Protein AF-A0A125Y9Q0-F1 (afdb_monomer_lite)

Sequence (85 aa):
MAVGFKVDIFFYETGNPDFLYSFFSTMSYHTESECWGTKYPLLMKNLYFDKLRWEDTEEVLQNVEEIRKILREEVTVNAYTRRFL

InterPro domains:
  IPR028185 Immunity protein 70 [PF15601] (5-74)

Foldseek 3Di:
DWDFFDDPPDTGTPGDPVVVVVVQVVLCVQPPVDDQCPPPVQVRPARPPHHHDPVCVVVNVVVVVVSVVSVVVVVVVVVVVVVVD

pLDDT: mean 80.44, std 10.38, range [47.53, 91.44]

Secondary structure (DSSP, 8-state):
--EEEEETTEEEEEE-HHHHHHHHHHHHHHH-SS-TTSS-HIIIIIIHHS---GGGHHHHHHHHHHHHHHHHHHHHHHHHHTT--

Organism: Bacillus cereus (strain 03BB102) (NCBI:txid572264)

Radius of gyration: 14.96 Å; chains: 1; bounding box: 29×28×47 Å

Structure (mmCIF, N/CA/C/O backbone):
data_AF-A0A125Y9Q0-F1
#
_entry.id   AF-A0A125Y9Q0-F1
#
loop_
_atom_site.group_PDB
_atom_site.id
_atom_site.type_symbol
_atom_site.label_atom_id
_atom_site.label_alt_id
_atom_site.label_comp_id
_atom_site.label_asym_id
_atom_site.label_entity_id
_atom_site.label_seq_id
_atom_site.pdbx_PDB_ins_code
_atom_site.Cartn_x
_atom_site.Cartn_y
_atom_site.Cartn_z
_atom_site.occupancy
_atom_site.B_iso_or_equiv
_atom_site.auth_seq_id
_atom_site.auth_comp_id
_atom_site.auth_asym_id
_atom_site.auth_atom_id
_atom_site.pdbx_PDB_model_num
ATOM 1 N N . MET A 1 1 ? 13.697 -14.853 -9.250 1.00 67.50 1 MET A N 1
ATOM 2 C CA . MET A 1 1 ? 12.790 -14.452 -10.346 1.00 67.50 1 MET A CA 1
ATOM 3 C C . MET A 1 1 ? 12.419 -13.008 -10.113 1.00 67.50 1 MET A C 1
ATOM 5 O O . MET A 1 1 ? 12.138 -12.667 -8.973 1.00 67.50 1 MET A O 1
ATOM 9 N N . ALA A 1 2 ? 12.491 -12.182 -11.148 1.00 74.50 2 ALA A N 1
ATOM 10 C CA . ALA A 1 2 ? 12.109 -10.786 -11.055 1.00 74.50 2 ALA A CA 1
ATOM 11 C C . ALA A 1 2 ? 10.583 -10.654 -10.969 1.00 74.50 2 ALA A C 1
ATOM 13 O O . ALA A 1 2 ? 9.864 -11.346 -11.693 1.00 74.50 2 ALA A O 1
ATOM 14 N N . VAL A 1 3 ? 10.100 -9.793 -10.078 1.00 84.06 3 VAL A N 1
ATOM 15 C CA . VAL A 1 3 ? 8.681 -9.427 -9.963 1.00 84.06 3 VAL A CA 1
ATOM 16 C C . VAL A 1 3 ? 8.516 -7.979 -10.404 1.00 84.06 3 VAL A C 1
ATOM 18 O O . VAL A 1 3 ? 9.476 -7.208 -10.389 1.00 84.06 3 VAL A O 1
ATOM 21 N N . GLY A 1 4 ? 7.325 -7.627 -10.874 1.00 85.81 4 GLY A N 1
ATOM 22 C CA . GLY A 1 4 ? 7.055 -6.313 -11.425 1.00 85.81 4 GLY A CA 1
ATOM 23 C C . GLY A 1 4 ? 5.591 -6.101 -11.777 1.00 85.81 4 GLY A C 1
ATOM 24 O O . GLY A 1 4 ? 4.778 -7.023 -11.703 1.00 85.81 4 GLY A O 1
ATOM 25 N N . PHE A 1 5 ? 5.271 -4.877 -12.183 1.00 86.81 5 PHE A N 1
ATOM 26 C CA . PHE A 1 5 ? 3.932 -4.485 -12.600 1.00 86.81 5 PHE A CA 1
ATOM 27 C C . PHE A 1 5 ? 3.817 -4.515 -14.116 1.00 86.81 5 PHE A C 1
ATOM 29 O O . PHE A 1 5 ? 4.608 -3.893 -14.826 1.00 86.81 5 PHE A O 1
ATOM 36 N N . LYS A 1 6 ? 2.800 -5.211 -14.623 1.00 86.38 6 LYS A N 1
ATOM 37 C CA . LYS A 1 6 ? 2.445 -5.151 -16.038 1.00 86.38 6 LYS A CA 1
ATOM 38 C C . LYS A 1 6 ? 1.404 -4.057 -16.249 1.00 86.38 6 LYS A C 1
ATOM 40 O O . LYS A 1 6 ? 0.278 -4.190 -15.778 1.00 86.38 6 LYS A O 1
ATOM 45 N N . VAL A 1 7 ? 1.774 -3.010 -16.977 1.00 85.69 7 VAL A N 1
ATOM 46 C CA . VAL A 1 7 ? 0.873 -1.927 -17.378 1.00 85.69 7 VAL A CA 1
ATOM 47 C C . VAL A 1 7 ? 0.712 -2.008 -18.887 1.00 85.69 7 VAL A C 1
ATOM 49 O O . VAL A 1 7 ? 1.640 -1.710 -19.637 1.00 85.69 7 VAL A O 1
ATOM 52 N N . ASP A 1 8 ? -0.465 -2.454 -19.320 1.00 84.00 8 ASP A N 1
ATOM 53 C CA . ASP A 1 8 ? -0.775 -2.714 -20.726 1.00 84.00 8 ASP A CA 1
ATOM 54 C C . ASP A 1 8 ? 0.251 -3.676 -21.373 1.00 84.00 8 ASP A C 1
ATOM 56 O O . ASP A 1 8 ? 0.300 -4.865 -21.026 1.00 84.00 8 ASP A O 1
ATOM 60 N N . ILE A 1 9 ? 1.117 -3.171 -22.255 1.00 86.75 9 ILE A N 1
ATOM 61 C CA . ILE A 1 9 ? 2.189 -3.930 -22.919 1.00 86.75 9 ILE A CA 1
ATOM 62 C C . ILE A 1 9 ? 3.563 -3.781 -22.249 1.00 86.75 9 ILE A C 1
ATOM 64 O O . ILE A 1 9 ? 4.502 -4.484 -22.623 1.00 86.75 9 ILE A O 1
ATOM 68 N N . PHE A 1 10 ? 3.692 -2.898 -21.258 1.00 87.06 10 PHE A N 1
ATOM 69 C CA . PHE A 1 10 ? 4.946 -2.626 -20.560 1.00 87.06 10 PHE A CA 1
ATOM 70 C C . PHE A 1 10 ? 5.047 -3.427 -19.264 1.00 87.06 10 PHE A C 1
ATOM 72 O O . PHE A 1 10 ? 4.073 -3.584 -18.529 1.00 87.06 10 PHE A O 1
ATOM 79 N N . PHE A 1 11 ? 6.247 -3.923 -18.970 1.00 87.88 11 PHE A N 1
ATOM 80 C CA . PHE A 1 11 ? 6.556 -4.587 -17.709 1.00 87.88 11 PHE A CA 1
ATOM 81 C C . PHE A 1 11 ? 7.580 -3.759 -16.938 1.00 87.88 11 PHE A C 1
ATOM 83 O O . PHE A 1 11 ? 8.696 -3.543 -17.408 1.00 87.88 11 PHE A O 1
ATOM 90 N N . TYR A 1 12 ? 7.184 -3.294 -15.759 1.00 86.94 12 TYR A N 1
ATOM 91 C CA . TYR A 1 12 ? 8.014 -2.523 -14.847 1.00 86.94 12 TYR A CA 1
ATOM 92 C C . TYR A 1 12 ? 8.556 -3.447 -13.771 1.00 86.94 12 TYR A C 1
ATOM 94 O O . TYR A 1 12 ? 7.842 -3.818 -12.841 1.00 86.94 12 TYR A O 1
ATOM 102 N N . GLU A 1 13 ? 9.819 -3.831 -13.908 1.00 87.25 13 GLU A N 1
ATOM 103 C CA . GLU A 1 13 ? 10.489 -4.680 -12.934 1.00 87.25 13 GLU A CA 1
ATOM 104 C C . GLU A 1 13 ? 10.741 -3.922 -11.622 1.00 87.25 13 GLU A C 1
ATOM 106 O O . GLU A 1 13 ? 11.329 -2.843 -11.609 1.00 87.25 13 GLU A O 1
ATOM 111 N N . THR A 1 14 ? 10.311 -4.510 -10.506 1.00 82.25 14 THR A N 1
ATOM 112 C CA . THR A 1 14 ? 10.572 -4.011 -9.147 1.00 82.25 14 THR A CA 1
ATOM 113 C C . THR A 1 14 ? 11.747 -4.729 -8.483 1.00 82.25 14 THR A C 1
ATOM 115 O O . THR A 1 14 ? 12.223 -4.300 -7.436 1.00 82.25 14 THR A O 1
ATOM 118 N N . GLY A 1 15 ? 12.216 -5.835 -9.069 1.00 85.00 15 GLY A N 1
ATOM 119 C CA . GLY A 1 15 ? 13.334 -6.632 -8.573 1.00 85.00 15 GLY A CA 1
ATOM 120 C C . GLY A 1 15 ? 12.868 -7.849 -7.774 1.00 85.00 15 GLY A C 1
ATOM 121 O O . GLY A 1 15 ? 12.240 -8.752 -8.328 1.00 85.00 15 GLY A O 1
ATOM 122 N N . ASN A 1 16 ? 13.204 -7.910 -6.480 1.00 85.69 16 ASN A N 1
ATOM 123 C CA . ASN A 1 16 ? 12.964 -9.098 -5.653 1.00 85.69 16 ASN A CA 1
ATOM 124 C C . ASN A 1 16 ? 11.488 -9.190 -5.177 1.00 85.69 16 ASN A C 1
ATOM 126 O O . ASN A 1 16 ? 10.987 -8.213 -4.616 1.00 85.69 16 ASN A O 1
ATOM 130 N N . PRO A 1 17 ? 10.800 -10.345 -5.320 1.00 83.75 17 PRO A N 1
ATOM 131 C CA . PRO A 1 17 ? 9.494 -10.598 -4.692 1.00 83.75 17 PRO A CA 1
ATOM 132 C C . PRO A 1 17 ? 9.437 -10.236 -3.202 1.00 83.75 17 PRO A C 1
ATOM 134 O O . PRO A 1 17 ? 8.458 -9.636 -2.757 1.00 83.75 17 PRO A O 1
ATOM 137 N N . ASP A 1 18 ? 10.492 -10.545 -2.446 1.00 85.88 18 ASP A N 1
ATOM 138 C CA . ASP A 1 18 ? 10.542 -10.302 -0.999 1.00 85.88 18 ASP A CA 1
ATOM 139 C C . ASP A 1 18 ? 10.546 -8.804 -0.672 1.00 85.88 18 ASP A C 1
ATOM 141 O O . ASP A 1 18 ? 10.008 -8.366 0.349 1.00 85.88 18 ASP A O 1
ATOM 145 N N . PHE A 1 19 ? 11.123 -7.991 -1.562 1.00 86.50 19 PHE A N 1
ATOM 146 C CA . PHE A 1 19 ? 11.092 -6.539 -1.428 1.00 86.50 19 PHE A CA 1
ATOM 147 C C . PHE A 1 19 ? 9.666 -6.017 -1.602 1.00 86.50 19 PHE A C 1
ATOM 149 O O . PHE A 1 19 ? 9.188 -5.249 -0.772 1.00 86.50 19 PHE A O 1
ATOM 156 N N . LEU A 1 20 ? 8.962 -6.482 -2.638 1.00 84.94 20 LEU A N 1
ATOM 157 C CA . LEU A 1 20 ? 7.578 -6.082 -2.873 1.00 84.94 20 LEU A CA 1
ATOM 158 C C . LEU A 1 20 ? 6.697 -6.486 -1.680 1.00 84.94 20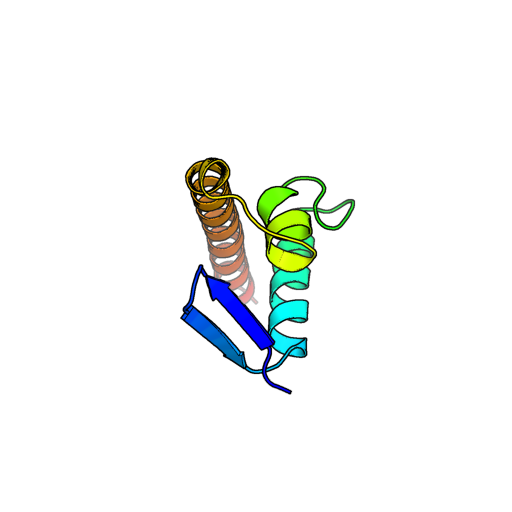 LEU A C 1
ATOM 160 O O . LEU A 1 20 ? 5.966 -5.664 -1.137 1.00 84.94 20 LEU A O 1
ATOM 164 N N . TYR A 1 21 ? 6.822 -7.730 -1.216 1.00 85.38 21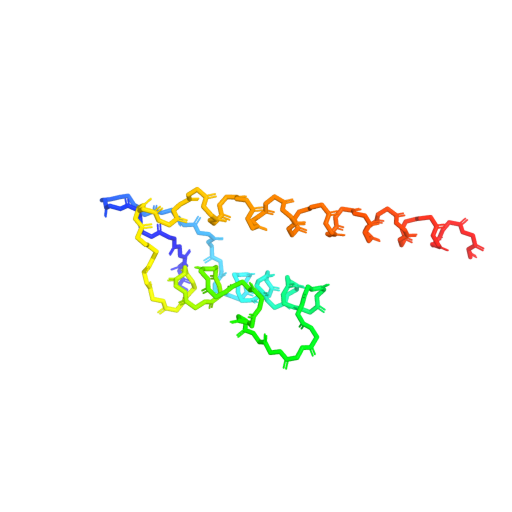 TYR A N 1
ATOM 165 C CA . TYR A 1 21 ? 6.067 -8.231 -0.068 1.00 85.38 21 TYR A CA 1
ATOM 166 C C . TYR A 1 21 ? 6.347 -7.448 1.226 1.00 85.38 21 TYR A C 1
ATOM 168 O O . TYR A 1 21 ? 5.409 -7.053 1.922 1.00 85.38 21 TYR A O 1
ATOM 176 N N . SER A 1 22 ? 7.618 -7.181 1.547 1.00 87.94 22 SER A N 1
ATOM 177 C CA . SER A 1 22 ? 7.989 -6.416 2.749 1.00 87.94 22 SER A CA 1
ATOM 178 C C . SER A 1 22 ? 7.537 -4.955 2.678 1.00 87.94 22 SER A C 1
ATOM 180 O O . SER A 1 22 ? 7.115 -4.398 3.694 1.00 87.94 22 SER A O 1
ATOM 182 N N . PHE A 1 23 ? 7.538 -4.350 1.488 1.00 85.62 23 PHE A N 1
ATOM 183 C CA . PHE A 1 23 ? 6.998 -3.012 1.262 1.00 85.62 23 PHE A CA 1
ATOM 184 C C . PHE A 1 23 ? 5.497 -2.939 1.581 1.00 85.62 23 PHE A C 1
ATOM 186 O O . PHE A 1 23 ? 5.092 -2.131 2.419 1.00 85.62 23 PHE A O 1
ATOM 193 N N . PHE A 1 24 ? 4.677 -3.820 0.993 1.00 85.12 24 PHE A N 1
ATOM 194 C CA . PHE A 1 24 ? 3.239 -3.866 1.290 1.00 85.12 24 PHE A CA 1
ATOM 195 C C . PHE A 1 24 ? 2.962 -4.224 2.754 1.00 85.12 24 PHE A C 1
ATOM 197 O O . PHE A 1 24 ? 2.130 -3.576 3.379 1.00 85.12 24 PHE A O 1
ATOM 204 N N . SER A 1 25 ? 3.730 -5.144 3.343 1.00 84.25 25 SER A N 1
ATOM 205 C CA . SER A 1 25 ? 3.601 -5.496 4.766 1.00 84.25 25 SER A CA 1
ATOM 206 C C . SER A 1 25 ? 3.887 -4.311 5.697 1.00 84.25 25 SER A C 1
ATOM 208 O O . SER A 1 25 ? 3.231 -4.143 6.723 1.00 84.25 25 SER A O 1
ATOM 210 N N . THR A 1 26 ? 4.858 -3.465 5.344 1.00 85.94 26 THR A N 1
ATOM 211 C CA . THR A 1 26 ? 5.180 -2.253 6.112 1.00 85.94 26 THR A CA 1
ATOM 212 C C . THR A 1 26 ? 4.039 -1.246 6.003 1.00 85.94 26 THR A C 1
ATOM 214 O O . THR A 1 26 ? 3.577 -0.722 7.013 1.00 85.94 26 THR A O 1
ATOM 217 N N . MET A 1 27 ? 3.519 -1.020 4.791 1.00 84.19 27 MET A N 1
ATOM 218 C CA . MET A 1 27 ? 2.354 -0.154 4.602 1.00 84.19 27 MET A CA 1
ATOM 219 C C . MET A 1 27 ? 1.147 -0.648 5.401 1.00 84.19 27 MET A C 1
ATOM 221 O O . MET A 1 27 ? 0.542 0.155 6.108 1.00 84.19 27 MET A O 1
ATOM 225 N N . SER A 1 28 ? 0.817 -1.944 5.347 1.00 84.31 28 SER A N 1
ATOM 226 C CA . SER A 1 28 ? -0.304 -2.488 6.120 1.00 84.31 28 SER A CA 1
ATOM 227 C C . SER A 1 28 ? -0.061 -2.327 7.615 1.00 84.31 28 SER A C 1
ATOM 229 O O . SER A 1 28 ? -0.940 -1.850 8.309 1.00 84.31 28 SER A O 1
ATOM 231 N N . TYR A 1 29 ? 1.144 -2.615 8.114 1.00 83.38 29 TYR A N 1
ATOM 232 C CA . TYR A 1 29 ? 1.450 -2.493 9.542 1.00 83.38 29 TYR A CA 1
ATOM 233 C C . TYR A 1 29 ? 1.195 -1.082 10.097 1.00 83.38 29 TYR A C 1
ATOM 235 O O . TYR A 1 29 ? 0.659 -0.934 11.192 1.00 83.38 29 TYR A O 1
ATOM 243 N N . HIS A 1 30 ? 1.550 -0.049 9.333 1.00 79.69 30 HIS A N 1
ATOM 244 C CA . HIS A 1 30 ? 1.427 1.344 9.769 1.00 79.69 30 HIS A CA 1
ATOM 245 C C . HIS A 1 30 ? 0.057 1.968 9.497 1.00 79.69 30 HIS A C 1
ATOM 247 O O . HIS A 1 30 ? -0.306 2.965 10.114 1.00 79.69 30 HIS A O 1
ATOM 253 N N . THR A 1 31 ? -0.715 1.411 8.566 1.00 78.06 31 THR A N 1
ATOM 254 C CA . THR A 1 31 ? -1.975 2.030 8.131 1.00 78.06 31 THR A CA 1
ATOM 255 C C . THR A 1 31 ? -3.219 1.194 8.407 1.00 78.06 31 THR A C 1
ATOM 257 O O . THR A 1 31 ? -4.322 1.738 8.432 1.00 78.06 31 THR A O 1
ATOM 260 N N . GLU A 1 32 ? -3.054 -0.106 8.642 1.00 73.44 32 GLU A N 1
ATOM 261 C CA . GLU A 1 32 ? -4.111 -1.095 8.826 1.00 73.44 32 GLU A CA 1
ATOM 262 C C . GLU A 1 32 ? -3.753 -2.029 9.994 1.00 73.44 32 GLU A C 1
ATOM 264 O O . GLU A 1 32 ? -3.058 -3.030 9.839 1.00 73.44 32 GLU A O 1
ATOM 269 N N . SER A 1 33 ? -4.271 -1.739 11.186 1.00 65.44 33 SER A N 1
ATOM 270 C CA . SER A 1 33 ? -4.027 -2.564 12.378 1.00 65.44 33 SER A CA 1
ATOM 271 C C . SER A 1 33 ? -4.761 -3.912 12.371 1.00 65.44 33 SER A C 1
ATOM 273 O O . SER A 1 33 ? -4.406 -4.796 13.146 1.00 65.44 33 SER A O 1
ATOM 275 N N . GLU A 1 34 ? -5.788 -4.078 11.530 1.00 65.81 34 GLU A N 1
ATOM 276 C CA . GLU A 1 34 ? -6.710 -5.221 11.614 1.00 65.81 34 GLU A CA 1
ATOM 277 C C . GLU A 1 34 ? -6.500 -6.292 10.534 1.00 65.81 34 GLU A C 1
ATOM 279 O O . GLU A 1 34 ? -6.560 -7.482 10.843 1.00 65.81 34 GLU A O 1
ATOM 284 N N . CYS A 1 35 ? -6.258 -5.918 9.271 1.00 70.12 35 CYS A N 1
ATOM 285 C CA . CYS A 1 35 ? -6.002 -6.890 8.201 1.00 70.12 35 CYS A CA 1
ATOM 286 C C . CYS A 1 35 ? -5.500 -6.237 6.905 1.00 70.12 35 CYS A C 1
ATOM 288 O O . CYS A 1 35 ? -5.896 -5.114 6.585 1.00 70.12 35 CYS A O 1
ATOM 290 N N . TRP A 1 36 ? -4.720 -6.990 6.123 1.00 77.19 36 TRP A N 1
ATOM 291 C CA . TRP A 1 36 ? -4.197 -6.599 4.807 1.00 77.19 36 TRP A CA 1
ATOM 292 C C . TRP A 1 36 ? -5.341 -6.262 3.829 1.00 77.19 36 TRP A C 1
ATOM 294 O O . TRP A 1 36 ? -6.127 -7.130 3.433 1.00 77.19 36 TRP A O 1
ATOM 304 N N . GLY A 1 37 ? -5.421 -5.002 3.394 1.00 76.81 37 GLY A N 1
ATOM 305 C CA . GLY A 1 37 ? -6.409 -4.523 2.422 1.00 76.81 37 GLY A CA 1
ATOM 306 C C . GLY A 1 37 ? -7.807 -4.301 2.993 1.00 76.81 37 GLY A C 1
ATOM 307 O O . GLY A 1 37 ? -8.803 -4.582 2.312 1.00 76.81 37 GLY A O 1
ATOM 308 N N . THR A 1 38 ? -7.875 -3.829 4.238 1.00 79.62 38 THR A N 1
ATOM 309 C CA . THR A 1 38 ? -9.119 -3.420 4.912 1.00 79.62 38 THR A CA 1
ATOM 310 C C . THR A 1 38 ? -9.463 -1.961 4.607 1.00 79.62 38 THR A C 1
ATOM 312 O O . THR A 1 38 ? -10.597 -1.658 4.249 1.00 79.62 38 THR A O 1
ATOM 315 N N . LYS A 1 39 ? -8.471 -1.073 4.692 1.00 81.31 39 LYS A N 1
ATOM 316 C CA . LYS A 1 39 ? -8.541 0.357 4.383 1.00 81.31 39 LYS A CA 1
ATOM 317 C C . LYS A 1 39 ? -8.187 0.647 2.922 1.00 81.31 39 LYS A C 1
ATOM 319 O O . LYS A 1 39 ? -8.840 1.482 2.309 1.00 81.31 39 LYS A O 1
ATOM 324 N N . TYR A 1 40 ? -7.219 -0.068 2.339 1.00 85.25 40 TYR A N 1
ATOM 325 C CA . TYR A 1 40 ? -6.773 0.149 0.952 1.00 85.25 40 TYR A CA 1
ATOM 326 C C . TYR A 1 40 ? -6.934 -1.093 0.060 1.00 85.25 40 TYR A C 1
ATOM 328 O O . TYR A 1 40 ? -5.946 -1.625 -0.461 1.00 85.25 40 TYR A O 1
ATOM 336 N N . PRO A 1 41 ? -8.170 -1.575 -0.175 1.00 84.31 41 PRO A N 1
ATOM 337 C CA . PRO A 1 41 ? -8.413 -2.767 -0.987 1.00 84.31 41 PRO A CA 1
ATOM 338 C C . PRO A 1 41 ? -7.904 -2.617 -2.430 1.00 84.31 41 PRO A C 1
ATOM 340 O O . PRO A 1 41 ? -7.397 -3.581 -2.998 1.00 84.31 41 PRO A O 1
ATOM 343 N N . LEU A 1 42 ? -7.946 -1.413 -3.010 1.00 85.38 42 LEU A N 1
ATOM 344 C CA . LEU A 1 42 ? -7.463 -1.176 -4.375 1.00 85.38 42 LEU A CA 1
ATOM 345 C C . LEU A 1 42 ? -5.948 -1.405 -4.525 1.00 85.38 42 LEU A C 1
ATOM 347 O O . LEU A 1 42 ? -5.498 -1.929 -5.539 1.00 85.38 42 LEU A O 1
ATOM 351 N N . LEU A 1 43 ? -5.150 -1.079 -3.507 1.00 85.00 43 LEU A N 1
ATOM 352 C CA . LEU A 1 43 ? -3.703 -1.327 -3.517 1.00 85.00 43 LEU A CA 1
ATOM 353 C C . LEU A 1 43 ? -3.377 -2.769 -3.117 1.00 85.00 43 LEU A C 1
ATOM 355 O O . LEU A 1 43 ? -2.587 -3.461 -3.751 1.00 85.00 43 LEU A O 1
ATOM 359 N N . MET A 1 44 ? -4.002 -3.230 -2.043 1.00 82.81 44 MET A N 1
ATOM 360 C CA . MET A 1 44 ? -3.612 -4.453 -1.353 1.00 82.81 44 MET A CA 1
ATOM 361 C C . MET A 1 44 ? -4.257 -5.712 -1.936 1.00 82.81 44 MET A C 1
ATOM 363 O O . MET A 1 44 ? -3.671 -6.785 -1.834 1.00 82.81 44 MET A O 1
ATOM 367 N N . LYS A 1 45 ? -5.449 -5.597 -2.533 1.00 84.25 45 LYS A N 1
ATOM 368 C CA . LYS A 1 45 ? -6.166 -6.703 -3.185 1.00 84.25 45 LYS A CA 1
ATOM 369 C C . LYS A 1 45 ? -6.097 -6.571 -4.699 1.00 84.25 45 LYS A C 1
ATOM 371 O O . LYS A 1 45 ? -5.700 -7.519 -5.364 1.00 84.25 45 LYS A O 1
ATOM 376 N N . ASN A 1 46 ? -6.388 -5.393 -5.247 1.00 85.00 46 ASN A N 1
ATOM 377 C CA . ASN A 1 46 ? -6.464 -5.260 -6.703 1.00 85.00 46 ASN A CA 1
ATOM 378 C C . ASN A 1 46 ? -5.080 -5.085 -7.339 1.00 85.00 46 ASN A C 1
ATOM 380 O O . ASN A 1 46 ? -4.769 -5.792 -8.285 1.00 85.00 46 ASN A O 1
ATOM 384 N 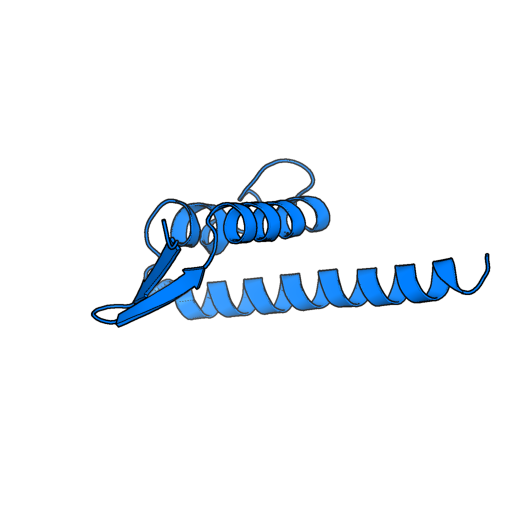N . LEU A 1 47 ? -4.221 -4.198 -6.827 1.00 84.69 47 LEU A N 1
ATOM 385 C CA . LEU A 1 47 ? -2.888 -3.996 -7.411 1.00 84.69 47 LEU A CA 1
ATOM 386 C C . LEU A 1 47 ? -1.906 -5.134 -7.072 1.00 84.69 47 LEU A C 1
ATOM 388 O O . LEU A 1 47 ? -1.092 -5.498 -7.917 1.00 84.69 47 LEU A O 1
ATOM 392 N N . TYR A 1 48 ? -1.962 -5.681 -5.852 1.00 83.50 48 TYR A N 1
ATOM 393 C CA . TYR A 1 48 ? -1.029 -6.726 -5.411 1.00 83.50 48 TYR A CA 1
ATOM 394 C C . TYR A 1 48 ? -1.455 -8.155 -5.798 1.00 83.50 48 TYR A C 1
ATOM 396 O O . TYR A 1 48 ? -0.609 -8.928 -6.243 1.00 83.50 48 TYR A O 1
ATOM 404 N N . PHE A 1 49 ? -2.735 -8.522 -5.629 1.00 81.88 49 PHE A N 1
ATOM 405 C CA . PHE A 1 49 ? -3.206 -9.897 -5.876 1.00 81.88 49 PHE A CA 1
ATOM 406 C C . PHE A 1 49 ? -3.893 -10.100 -7.228 1.00 81.88 49 PHE A C 1
ATOM 408 O O . PHE A 1 49 ? -3.866 -11.219 -7.740 1.00 81.88 49 PHE A O 1
ATOM 415 N N . ASP A 1 50 ? -4.519 -9.068 -7.792 1.00 84.62 50 ASP A N 1
ATOM 416 C CA . ASP A 1 50 ? -5.315 -9.193 -9.015 1.00 84.62 50 ASP A CA 1
ATOM 417 C C . ASP A 1 50 ? -4.909 -8.151 -10.070 1.00 84.62 50 ASP A C 1
ATOM 419 O O . ASP A 1 50 ? -3.751 -8.111 -10.497 1.00 84.62 50 ASP A O 1
ATOM 423 N N . LYS A 1 51 ? -5.853 -7.325 -10.535 1.00 84.25 51 LYS A N 1
ATOM 424 C CA . LYS A 1 51 ? -5.611 -6.273 -11.518 1.00 84.25 51 LYS A CA 1
ATOM 425 C C . LYS A 1 51 ? -6.300 -4.991 -11.097 1.00 84.25 51 LYS A C 1
ATOM 427 O O . LYS A 1 51 ? -7.479 -4.982 -10.745 1.00 84.25 51 LYS A O 1
ATOM 432 N N . LEU A 1 52 ? -5.571 -3.889 -11.214 1.00 86.00 52 LEU A N 1
ATOM 433 C CA . LEU A 1 52 ? -6.134 -2.561 -11.053 1.00 86.00 52 LEU A CA 1
ATOM 434 C C . LEU A 1 52 ? -6.751 -2.091 -12.373 1.00 86.00 52 LEU A C 1
ATOM 436 O O . LEU A 1 52 ? -6.116 -2.179 -13.426 1.00 86.00 52 LEU A O 1
ATOM 440 N N . ARG A 1 53 ? -7.991 -1.602 -12.316 1.00 85.75 53 ARG A N 1
ATOM 441 C CA . ARG A 1 53 ? -8.661 -1.015 -13.477 1.00 85.75 53 ARG A CA 1
ATOM 442 C C . ARG A 1 53 ? -8.282 0.457 -13.610 1.00 85.75 53 ARG A C 1
ATOM 444 O O . ARG A 1 53 ? -7.960 1.111 -12.621 1.00 85.75 53 ARG A O 1
ATOM 451 N N . TRP A 1 54 ? -8.322 0.977 -14.833 1.00 84.62 54 TRP A N 1
ATOM 452 C CA . TRP A 1 54 ? -7.882 2.345 -15.107 1.00 84.62 54 TRP A CA 1
ATOM 453 C C . TRP A 1 54 ? -8.811 3.386 -14.466 1.00 84.62 54 TRP A C 1
ATOM 455 O O . TRP A 1 54 ? -8.335 4.444 -14.061 1.00 84.62 54 TRP A O 1
ATOM 465 N N . GLU A 1 55 ? -10.099 3.071 -14.312 1.00 89.31 55 GLU A N 1
ATOM 46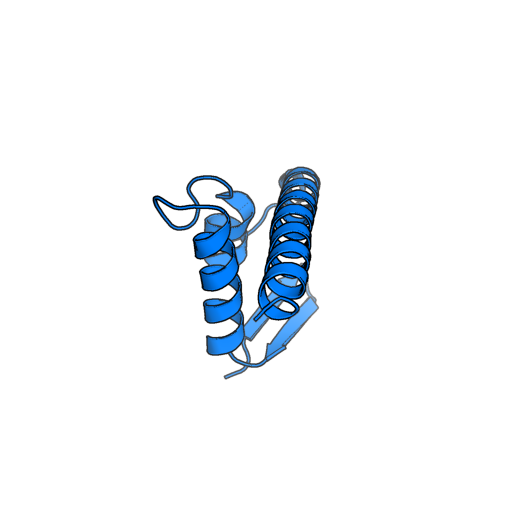6 C CA . GLU A 1 55 ? -11.100 3.936 -13.681 1.00 89.31 55 GLU A CA 1
ATOM 467 C C . GLU A 1 55 ? -10.774 4.211 -12.208 1.00 89.31 55 GLU A C 1
ATOM 469 O O . GLU A 1 55 ? -11.021 5.305 -11.708 1.00 89.31 55 GLU A O 1
ATOM 474 N N . ASP A 1 56 ? -10.163 3.233 -11.535 1.00 87.94 56 ASP A N 1
ATOM 475 C CA . ASP A 1 56 ? -9.855 3.288 -10.105 1.00 87.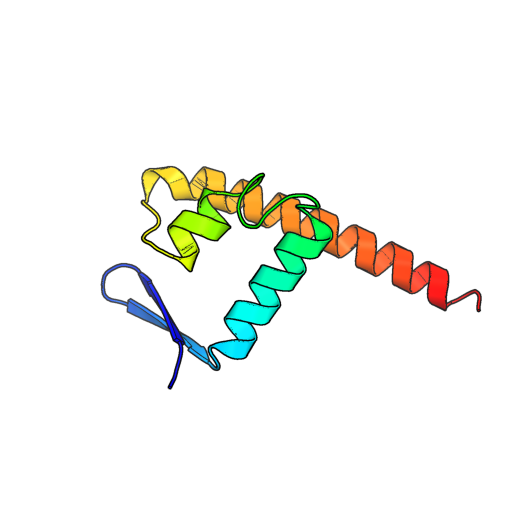94 56 ASP A CA 1
ATOM 476 C C . ASP A 1 56 ? -8.493 3.976 -9.836 1.00 87.94 56 ASP A C 1
ATOM 478 O O . ASP A 1 56 ? -8.086 4.143 -8.687 1.00 87.94 56 ASP A O 1
ATOM 482 N N . THR A 1 57 ? -7.765 4.389 -10.886 1.00 86.69 57 THR A N 1
ATOM 483 C CA . THR A 1 57 ? -6.397 4.941 -10.779 1.00 86.69 57 THR A CA 1
ATOM 484 C C . THR A 1 57 ? -6.342 6.214 -9.940 1.00 86.69 57 THR A C 1
ATOM 486 O O . THR A 1 57 ? -5.408 6.391 -9.161 1.00 86.69 57 THR A O 1
ATOM 489 N N . GLU A 1 58 ? -7.330 7.096 -10.082 1.00 89.50 58 GLU A N 1
ATOM 490 C CA . GLU A 1 58 ? -7.383 8.358 -9.334 1.00 89.50 58 GLU A CA 1
ATOM 491 C C . GLU A 1 58 ? -7.529 8.098 -7.828 1.00 89.50 58 GLU A C 1
ATOM 493 O O . GLU A 1 58 ? -6.790 8.654 -7.017 1.00 89.50 58 GLU A O 1
ATOM 498 N N . GLU A 1 59 ? -8.419 7.178 -7.453 1.00 89.06 59 GLU A N 1
ATOM 499 C CA . GLU A 1 59 ? -8.612 6.773 -6.058 1.00 89.06 59 GLU A CA 1
ATOM 500 C C . GLU A 1 59 ? -7.351 6.101 -5.498 1.00 89.06 59 GLU A C 1
ATOM 502 O O . GLU A 1 59 ? -6.920 6.373 -4.378 1.00 89.06 59 GLU A O 1
ATOM 507 N N . VAL A 1 60 ? -6.691 5.265 -6.303 1.00 88.56 60 VAL A N 1
ATOM 508 C CA . VAL A 1 60 ? -5.422 4.633 -5.924 1.00 88.56 60 VAL A CA 1
ATOM 509 C C . VAL A 1 60 ? -4.329 5.668 -5.687 1.00 88.56 60 VAL A C 1
ATOM 511 O O . VAL A 1 60 ? -3.595 5.549 -4.708 1.00 88.56 60 VAL A O 1
ATOM 514 N N . LEU A 1 61 ? -4.223 6.691 -6.534 1.00 90.12 61 LEU A N 1
ATOM 515 C CA . LEU A 1 61 ? -3.251 7.769 -6.356 1.00 90.12 61 LEU A CA 1
ATOM 516 C C . LEU A 1 61 ? -3.504 8.549 -5.063 1.00 90.12 61 LEU A C 1
ATOM 518 O O . LEU A 1 61 ? -2.555 8.832 -4.330 1.00 90.12 61 LEU A O 1
ATOM 522 N N . GLN A 1 62 ? -4.766 8.841 -4.747 1.00 91.44 62 GLN A N 1
ATOM 523 C CA . GLN A 1 62 ? -5.136 9.498 -3.492 1.00 91.44 62 GLN A CA 1
ATOM 524 C C . GLN A 1 62 ? -4.762 8.641 -2.276 1.00 91.44 62 GLN A C 1
ATOM 526 O O . GLN A 1 62 ? -4.139 9.148 -1.341 1.00 91.44 62 GLN A O 1
ATOM 531 N N . ASN A 1 63 ? -5.038 7.335 -2.332 1.00 89.06 63 ASN A N 1
ATOM 532 C CA . ASN A 1 63 ? -4.659 6.381 -1.289 1.00 89.06 63 ASN A CA 1
ATOM 533 C C . ASN A 1 63 ? -3.136 6.319 -1.089 1.00 89.06 63 ASN A C 1
ATOM 535 O O . ASN A 1 63 ? -2.652 6.339 0.042 1.00 89.06 63 ASN A O 1
ATOM 539 N N . VAL A 1 64 ? -2.357 6.284 -2.176 1.00 88.88 64 VAL A N 1
ATOM 540 C CA . VAL A 1 64 ? -0.886 6.295 -2.103 1.00 88.88 64 VAL A CA 1
ATOM 541 C C . VAL A 1 64 ? -0.378 7.581 -1.454 1.00 88.88 64 VAL A C 1
ATOM 543 O O . VAL A 1 64 ? 0.526 7.528 -0.618 1.00 88.88 64 VAL A O 1
ATOM 546 N N . GLU A 1 65 ? -0.951 8.730 -1.805 1.00 90.00 65 GLU A N 1
ATOM 547 C CA . GLU A 1 65 ? -0.543 10.012 -1.233 1.00 90.00 65 GLU A CA 1
ATOM 548 C C . GLU A 1 65 ? -0.898 10.115 0.260 1.00 90.00 65 GLU A C 1
ATOM 550 O O . GLU A 1 65 ? -0.114 10.651 1.046 1.00 90.00 65 GLU A O 1
ATOM 555 N N . GLU A 1 66 ? -2.031 9.550 0.684 1.00 89.50 66 GLU A N 1
ATOM 556 C CA . GLU A 1 66 ? -2.390 9.432 2.101 1.00 89.50 66 GLU A CA 1
ATOM 557 C C . GLU A 1 66 ? -1.388 8.554 2.865 1.00 89.50 66 GLU A C 1
ATOM 559 O O . GLU A 1 66 ? -0.816 8.999 3.863 1.00 89.50 66 GLU A O 1
ATOM 564 N N . ILE A 1 67 ? -1.104 7.343 2.370 1.00 87.31 67 ILE A N 1
ATOM 565 C CA . ILE A 1 67 ? -0.121 6.428 2.978 1.00 87.31 67 ILE A CA 1
ATOM 566 C C . ILE A 1 67 ? 1.243 7.112 3.087 1.00 87.31 67 ILE A C 1
ATOM 568 O O . ILE A 1 67 ? 1.906 7.048 4.123 1.00 87.31 67 ILE A O 1
ATOM 572 N N . ARG A 1 68 ? 1.660 7.811 2.030 1.00 87.44 68 ARG A N 1
ATOM 573 C CA . ARG A 1 68 ? 2.931 8.531 1.992 1.00 87.44 68 ARG A CA 1
ATOM 574 C C . ARG A 1 68 ? 2.999 9.632 3.049 1.00 87.44 68 ARG A C 1
ATOM 576 O O . ARG A 1 68 ? 4.066 9.823 3.633 1.00 87.44 68 ARG A O 1
ATOM 583 N N . LYS A 1 69 ? 1.901 10.347 3.311 1.00 88.25 69 LYS A N 1
ATOM 584 C CA . LYS A 1 69 ? 1.832 11.342 4.394 1.00 88.25 69 LYS A CA 1
ATOM 585 C C . LYS A 1 69 ? 1.960 10.686 5.765 1.00 88.25 69 LYS A C 1
ATOM 587 O O . LYS A 1 69 ? 2.816 11.118 6.530 1.00 88.25 69 LYS A O 1
ATOM 592 N N . ILE A 1 70 ? 1.210 9.613 6.021 1.00 86.31 70 ILE A N 1
ATOM 593 C CA . ILE A 1 70 ? 1.250 8.871 7.294 1.00 86.31 70 ILE A CA 1
ATOM 594 C C . ILE A 1 70 ? 2.672 8.373 7.583 1.00 86.31 70 ILE A C 1
ATOM 596 O O . ILE A 1 70 ? 3.248 8.682 8.625 1.00 86.31 70 ILE A O 1
ATOM 600 N N . LEU A 1 71 ? 3.285 7.678 6.620 1.00 83.69 71 LEU A N 1
ATOM 601 C CA . LEU A 1 71 ? 4.643 7.153 6.774 1.00 83.69 71 LEU A CA 1
ATOM 602 C C . LEU A 1 71 ? 5.677 8.271 6.946 1.00 83.69 71 LEU A C 1
ATOM 604 O O . LEU A 1 71 ? 6.640 8.124 7.698 1.00 83.69 71 LEU A O 1
ATOM 608 N N . ARG A 1 72 ? 5.501 9.410 6.263 1.00 84.19 72 ARG A N 1
ATOM 609 C CA . ARG A 1 72 ? 6.400 10.557 6.421 1.00 84.19 72 ARG A CA 1
ATOM 610 C C . ARG A 1 72 ? 6.302 11.147 7.821 1.00 84.19 72 ARG A C 1
ATOM 612 O O . ARG A 1 72 ? 7.346 11.415 8.409 1.00 84.19 72 ARG A O 1
ATOM 619 N N . GLU A 1 73 ? 5.090 11.334 8.337 1.00 79.56 73 GLU A N 1
ATOM 620 C CA . GLU A 1 73 ? 4.846 11.863 9.680 1.00 79.56 73 GLU A CA 1
ATOM 621 C C . GLU A 1 73 ? 5.478 10.968 10.748 1.00 79.56 73 GLU A C 1
ATOM 623 O O . GLU A 1 73 ? 6.255 11.466 11.566 1.00 79.56 73 GLU A O 1
ATOM 628 N N . GLU A 1 74 ? 5.271 9.653 10.673 1.00 70.50 74 GLU A N 1
ATOM 629 C CA . GLU A 1 74 ? 5.886 8.691 11.591 1.00 70.50 74 GLU A CA 1
ATOM 630 C C . GLU A 1 74 ? 7.419 8.699 11.546 1.00 70.50 74 GLU A C 1
ATOM 632 O O . GLU A 1 74 ? 8.069 8.662 12.594 1.00 70.50 74 GLU A O 1
ATOM 637 N N . VAL A 1 75 ? 8.019 8.794 10.353 1.00 67.62 75 VAL A N 1
ATOM 638 C CA . VAL A 1 75 ? 9.479 8.898 10.212 1.00 67.62 75 VAL A CA 1
ATOM 639 C C . VAL A 1 75 ? 9.996 10.174 10.875 1.00 67.62 75 VAL A C 1
ATOM 641 O O . VAL A 1 75 ? 11.006 10.121 11.579 1.00 67.62 75 VAL A O 1
ATOM 644 N N . THR A 1 76 ? 9.309 11.310 10.712 1.00 63.59 76 THR A N 1
ATOM 645 C CA . THR A 1 76 ? 9.668 12.543 11.429 1.00 63.59 76 THR A CA 1
ATOM 646 C C . THR A 1 76 ? 9.555 12.372 12.938 1.00 63.59 76 THR A C 1
ATOM 648 O O . THR A 1 76 ? 10.512 12.690 13.639 1.00 63.59 76 THR A O 1
ATOM 651 N N . VAL A 1 77 ? 8.445 11.833 13.451 1.00 62.56 77 VAL A N 1
ATOM 652 C CA . VAL A 1 77 ? 8.247 11.629 14.896 1.00 62.56 77 VAL A CA 1
ATOM 653 C C . VAL A 1 77 ? 9.354 10.745 15.471 1.00 62.56 77 VAL A C 1
ATOM 655 O O . VAL A 1 77 ? 10.010 11.141 16.429 1.00 62.56 77 VAL A O 1
ATOM 658 N N . ASN A 1 78 ? 9.652 9.610 14.838 1.00 60.84 78 ASN A N 1
ATOM 659 C CA . ASN A 1 78 ? 10.684 8.680 15.305 1.00 60.84 78 ASN A CA 1
ATOM 660 C C . ASN A 1 78 ? 12.100 9.288 15.224 1.00 60.84 78 ASN A C 1
ATOM 662 O O . ASN A 1 78 ? 12.924 9.076 16.116 1.00 60.84 78 ASN A O 1
ATOM 666 N N . ALA A 1 79 ? 12.380 10.106 14.202 1.00 60.75 79 ALA A N 1
ATOM 667 C CA . ALA A 1 79 ? 13.638 10.846 14.088 1.00 60.75 79 ALA A CA 1
ATOM 668 C C . ALA A 1 79 ? 13.814 11.889 15.205 1.00 60.75 79 ALA A C 1
ATOM 670 O O . ALA A 1 79 ? 14.932 12.080 15.689 1.00 60.75 79 ALA A O 1
ATOM 671 N N . TYR A 1 80 ? 12.732 12.538 15.646 1.00 57.91 80 TYR A N 1
ATOM 672 C CA . TYR A 1 80 ? 12.769 13.423 16.810 1.00 57.91 80 TYR A CA 1
ATOM 673 C C . TYR A 1 80 ? 12.902 12.630 18.116 1.00 57.91 80 TYR A C 1
ATOM 675 O O . TYR A 1 80 ? 13.751 12.969 18.934 1.00 57.91 80 TYR A O 1
ATOM 683 N N . THR A 1 81 ? 12.156 11.536 18.300 1.00 56.84 81 THR A N 1
ATOM 684 C CA . THR A 1 81 ? 12.212 10.716 19.524 1.00 56.84 81 THR A CA 1
ATOM 685 C C . THR A 1 81 ? 13.587 10.075 19.744 1.00 56.84 81 THR A C 1
A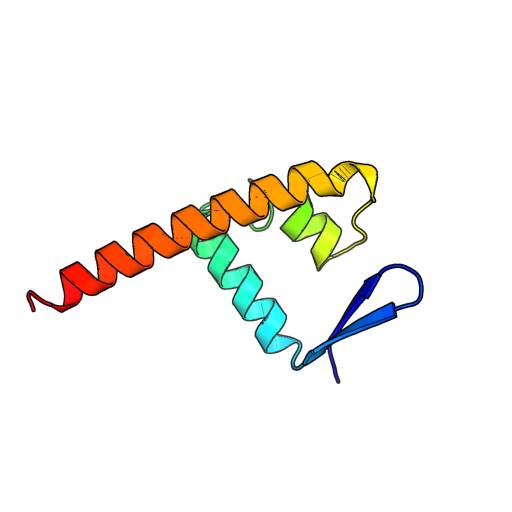TOM 687 O O . THR A 1 81 ? 14.064 10.038 20.875 1.00 56.84 81 THR A O 1
ATOM 690 N N . ARG A 1 82 ? 14.283 9.644 18.682 1.00 52.44 82 ARG A N 1
ATOM 691 C CA . ARG A 1 82 ? 15.652 9.094 18.776 1.00 52.44 82 ARG A CA 1
ATOM 692 C C . ARG A 1 82 ? 16.754 10.134 18.979 1.00 52.44 82 ARG A C 1
ATOM 694 O O . ARG A 1 82 ? 17.895 9.750 19.192 1.00 52.44 82 ARG A O 1
ATOM 701 N N . ARG A 1 83 ? 16.449 11.430 18.883 1.00 52.56 83 ARG A N 1
ATOM 702 C CA . ARG A 1 83 ? 17.424 12.512 19.104 1.00 52.56 83 ARG A CA 1
ATOM 703 C C . ARG A 1 83 ? 17.451 13.005 20.557 1.00 52.56 83 ARG A C 1
ATOM 705 O O . ARG A 1 83 ? 18.319 13.800 20.901 1.00 52.56 83 ARG A O 1
ATOM 712 N N . PHE A 1 84 ? 16.510 12.542 21.382 1.00 51.62 84 PHE A N 1
ATOM 713 C CA . PHE A 1 84 ? 16.390 12.866 22.810 1.00 51.62 84 PHE A CA 1
ATOM 714 C C . PHE A 1 84 ? 16.722 11.686 23.745 1.00 51.62 84 PHE A C 1
ATOM 716 O O . PHE A 1 84 ? 16.533 11.806 24.955 1.00 51.62 84 PHE A O 1
ATOM 723 N N . LEU A 1 85 ? 17.228 10.576 23.198 1.00 47.53 85 LEU A N 1
ATOM 724 C CA . LEU A 1 85 ? 17.864 9.471 23.927 1.00 47.53 85 LEU A CA 1
ATOM 725 C C . LEU A 1 85 ? 19.352 9.440 23.576 1.00 47.53 85 LEU A C 1
ATOM 727 O O . LEU A 1 85 ? 20.152 9.140 24.487 1.00 47.53 85 LEU A O 1
#